Protein AF-A0A0D0VFS8-F1 (afdb_monomer_lite)

Sequence (75 aa):
MVKFALFFFTFIAFATFVSQAAEAPAPGAISSGDEYLSNAERLRRGLPLKKPKRYYDPTRPRPNNTPVPSPVKKV

pLDDT: mean 76.87, std 11.01, range [56.12, 92.25]

Radius of gyration: 27.38 Å; chains: 1; bounding box: 69×44×59 Å

Structure (mmCIF, N/CA/C/O backbone):
data_AF-A0A0D0VFS8-F1
#
_entry.id   AF-A0A0D0VFS8-F1
#
loop_
_atom_site.group_PDB
_atom_site.id
_atom_site.type_symbol
_atom_site.label_atom_id
_atom_site.label_alt_id
_atom_site.label_comp_id
_atom_site.label_asym_id
_atom_site.label_entity_id
_atom_site.label_seq_id
_atom_site.pdbx_PDB_ins_code
_atom_site.Cartn_x
_atom_site.Cartn_y
_atom_site.Cartn_z
_atom_site.occupancy
_atom_site.B_iso_or_equiv
_atom_site.auth_seq_id
_atom_site.auth_comp_id
_atom_site.auth_asym_id
_atom_site.auth_atom_id
_atom_site.pdbx_PDB_model_num
ATOM 1 N N . MET A 1 1 ? -36.540 16.533 32.177 1.00 63.38 1 MET A N 1
ATOM 2 C CA . MET A 1 1 ? -35.059 16.492 32.229 1.00 63.38 1 MET A CA 1
ATOM 3 C C . MET A 1 1 ? -34.479 15.107 31.928 1.00 63.38 1 MET A C 1
ATOM 5 O O . MET A 1 1 ? -33.597 15.023 31.089 1.00 63.38 1 MET A O 1
ATOM 9 N N . VAL A 1 2 ? -35.012 14.016 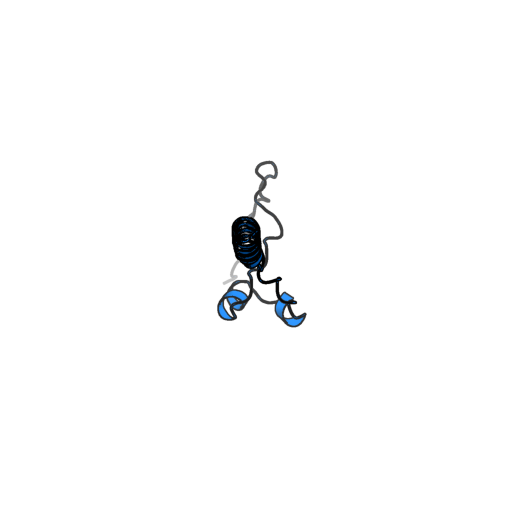32.492 1.00 74.69 2 VAL A N 1
ATOM 10 C CA . VAL A 1 2 ? -34.481 12.641 32.308 1.00 74.69 2 VAL A CA 1
ATOM 11 C C . VAL A 1 2 ? -34.404 12.168 30.841 1.00 74.69 2 VAL A C 1
ATOM 13 O O . VAL A 1 2 ? -33.422 11.555 30.440 1.00 74.69 2 VAL A O 1
ATOM 16 N N . LYS A 1 3 ? -35.391 12.515 30.001 1.00 77.69 3 LYS A N 1
ATOM 17 C CA . LYS A 1 3 ? -35.405 12.154 28.566 1.00 77.69 3 LYS A CA 1
ATOM 18 C C . LYS A 1 3 ? -34.243 12.771 27.771 1.00 77.69 3 LYS A C 1
ATOM 20 O O . LYS A 1 3 ? -33.726 12.143 26.857 1.00 77.69 3 LYS A O 1
ATOM 25 N N . PHE A 1 4 ? -33.817 13.978 28.148 1.00 80.69 4 PHE A N 1
ATOM 26 C CA . PHE A 1 4 ? -32.699 14.675 27.506 1.00 80.69 4 PHE A CA 1
ATOM 27 C C . PHE A 1 4 ? -31.354 14.045 27.887 1.00 80.69 4 PHE A C 1
ATOM 29 O O . PHE A 1 4 ? -30.477 13.904 27.042 1.00 80.69 4 PHE A O 1
ATOM 36 N N . ALA A 1 5 ? -31.225 13.602 29.141 1.00 82.94 5 ALA A N 1
ATOM 37 C CA . ALA A 1 5 ? -30.045 12.885 29.615 1.00 82.94 5 ALA A CA 1
ATOM 38 C C . ALA A 1 5 ? -29.881 11.531 28.904 1.00 82.94 5 ALA A C 1
ATOM 40 O O . ALA A 1 5 ? -28.783 11.208 28.463 1.00 82.94 5 ALA A O 1
ATOM 41 N N . LEU A 1 6 ? -30.976 10.784 28.720 1.00 85.44 6 LEU A N 1
ATOM 42 C CA . LEU A 1 6 ? -30.982 9.528 27.959 1.00 85.44 6 LEU A CA 1
ATOM 43 C C . LEU A 1 6 ? -30.526 9.729 26.509 1.00 85.44 6 LEU A C 1
ATOM 45 O O . LEU A 1 6 ? -29.671 8.987 26.035 1.00 85.44 6 LEU A O 1
ATOM 49 N N . PHE A 1 7 ? -31.037 10.763 25.834 1.00 86.56 7 PHE A N 1
ATOM 50 C CA . PHE A 1 7 ? -30.626 11.088 24.468 1.00 86.56 7 PHE A CA 1
ATOM 51 C C . PHE A 1 7 ? -29.122 11.385 24.378 1.00 86.56 7 PHE A C 1
ATOM 53 O O . PHE A 1 7 ? -28.421 10.775 23.570 1.00 86.56 7 PHE A O 1
ATOM 60 N N . PHE A 1 8 ? -28.603 12.246 25.259 1.00 87.50 8 PHE A N 1
ATOM 61 C CA . PHE A 1 8 ? -27.171 12.557 25.308 1.00 87.50 8 PHE A CA 1
ATOM 62 C C . PHE A 1 8 ? -26.310 11.319 25.573 1.00 87.50 8 PHE A C 1
ATOM 64 O O . PHE A 1 8 ? -25.287 11.137 24.918 1.00 87.50 8 PHE A O 1
ATOM 71 N N . PHE A 1 9 ? -26.742 10.439 26.477 1.00 87.56 9 PHE A N 1
ATOM 72 C CA . PHE A 1 9 ? -26.011 9.213 26.790 1.00 87.56 9 PHE A CA 1
ATOM 73 C C . PHE A 1 9 ? -25.937 8.271 25.582 1.00 87.56 9 PHE A C 1
ATOM 75 O O . PHE A 1 9 ? -24.869 7.751 25.264 1.00 87.56 9 PHE A O 1
ATOM 82 N N . THR A 1 10 ? -27.049 8.106 24.856 1.00 85.62 10 THR A N 1
ATOM 83 C CA . THR A 1 10 ? -27.080 7.290 23.631 1.00 85.62 10 THR A CA 1
ATOM 84 C C . THR A 1 10 ? -26.251 7.896 22.499 1.00 85.62 10 THR A C 1
ATOM 86 O O . THR A 1 10 ? -25.565 7.167 21.787 1.00 85.62 10 THR A O 1
ATOM 89 N N . PHE A 1 11 ? -26.251 9.224 22.365 1.00 87.56 11 PHE A N 1
ATOM 90 C CA . PHE A 1 11 ? -25.465 9.932 21.358 1.00 87.56 11 PHE A CA 1
ATOM 91 C C . PHE A 1 11 ? -23.958 9.786 21.606 1.00 87.56 11 PHE A C 1
ATOM 93 O O . PHE A 1 11 ? -23.206 9.466 20.686 1.00 87.56 11 PHE A O 1
ATOM 100 N N . ILE A 1 12 ? -23.522 9.948 22.859 1.00 86.56 12 ILE A N 1
ATOM 101 C CA . ILE A 1 12 ? -22.116 9.777 23.248 1.00 86.56 12 ILE A CA 1
ATOM 102 C C 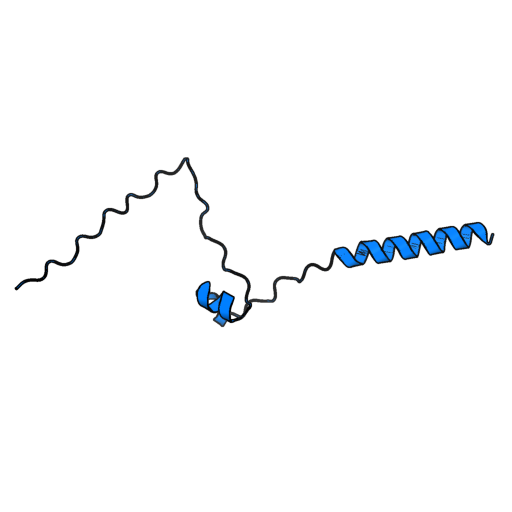. ILE A 1 12 ? -21.677 8.320 23.052 1.00 86.56 12 ILE A C 1
ATOM 104 O O . ILE A 1 12 ? -20.617 8.084 22.476 1.00 86.56 12 ILE A O 1
ATOM 108 N N . ALA A 1 13 ? -22.497 7.347 23.462 1.00 85.31 13 ALA A N 1
ATOM 109 C CA . ALA A 1 13 ? -22.193 5.925 23.281 1.00 85.31 13 ALA A CA 1
ATOM 110 C C . ALA A 1 13 ? -22.068 5.526 21.798 1.00 85.31 13 ALA A C 1
ATOM 112 O O . ALA A 1 13 ? -21.220 4.713 21.437 1.00 85.31 13 ALA A O 1
ATOM 113 N N . PHE A 1 14 ? -22.882 6.117 20.921 1.00 83.62 14 PHE A N 1
ATOM 114 C CA . PHE A 1 14 ? -22.774 5.888 19.482 1.00 83.62 14 PHE A CA 1
ATOM 115 C C . PHE A 1 14 ? -21.505 6.523 18.888 1.00 83.62 14 PHE A C 1
ATOM 117 O O . PHE A 1 14 ? -20.800 5.890 18.102 1.00 83.62 14 PHE A O 1
ATOM 124 N N . ALA A 1 15 ? -21.163 7.748 19.298 1.00 80.38 15 ALA A N 1
ATOM 125 C CA . ALA A 1 15 ? -19.974 8.452 18.815 1.00 80.38 15 ALA A CA 1
ATOM 126 C C . ALA A 1 15 ? -18.656 7.749 19.200 1.00 80.38 15 ALA A C 1
ATOM 128 O O . ALA A 1 15 ? -17.714 7.704 18.398 1.00 80.38 15 ALA A O 1
ATOM 129 N N . THR A 1 16 ? -18.587 7.160 20.398 1.00 77.81 16 THR A N 1
ATOM 130 C CA . THR A 1 16 ? -17.412 6.388 20.832 1.00 77.81 16 THR A CA 1
ATOM 131 C C . THR A 1 16 ? -17.281 5.071 20.075 1.00 77.81 16 THR A C 1
ATOM 133 O O . THR A 1 16 ? -16.163 4.676 19.752 1.00 77.81 16 THR A O 1
ATOM 136 N N . PHE A 1 17 ? -18.396 4.425 19.721 1.00 75.00 17 PHE A N 1
ATOM 137 C CA . PHE A 1 17 ? -18.385 3.205 18.912 1.00 75.00 17 PHE A CA 1
ATOM 138 C C . PHE A 1 17 ? -17.864 3.455 17.488 1.00 75.00 17 PHE A C 1
ATOM 140 O O . PHE A 1 17 ? -17.027 2.701 16.995 1.00 75.00 17 PHE A O 1
ATOM 147 N N . VAL A 1 18 ? -18.284 4.549 16.842 1.00 69.75 18 VAL A N 1
ATOM 148 C CA . VAL A 1 18 ? -17.819 4.903 15.485 1.00 69.75 18 VAL A CA 1
ATOM 149 C C . VAL A 1 18 ? -16.323 5.246 15.459 1.00 69.75 18 VAL A C 1
ATOM 151 O O . VAL A 1 18 ? -15.630 4.913 14.498 1.00 69.75 18 VAL A O 1
ATOM 154 N N . SER A 1 19 ? -15.797 5.858 16.523 1.00 63.19 19 SER A N 1
ATOM 155 C CA . SER A 1 19 ? -14.381 6.255 16.587 1.00 63.19 19 SER A CA 1
ATOM 156 C C . SER A 1 19 ? -13.405 5.074 16.683 1.00 63.19 19 SER A C 1
ATOM 158 O O . SER A 1 19 ? -12.245 5.227 16.311 1.00 63.19 19 SER A O 1
ATOM 160 N N . GLN A 1 20 ? -13.850 3.885 17.113 1.00 60.25 20 GLN A N 1
ATOM 161 C CA . GLN A 1 20 ? -12.974 2.706 17.214 1.00 60.25 20 GLN A CA 1
ATOM 162 C C . GLN A 1 20 ? -12.672 2.030 15.865 1.00 60.25 20 GLN A C 1
ATOM 164 O O . GLN A 1 20 ? -11.759 1.215 15.778 1.00 60.25 20 GLN A O 1
ATOM 169 N N . ALA A 1 21 ? -13.383 2.376 14.787 1.00 57.56 21 ALA A N 1
ATOM 170 C CA . ALA A 1 21 ? -13.136 1.799 13.461 1.00 57.56 21 ALA A CA 1
ATOM 171 C C . ALA A 1 21 ? -11.972 2.465 12.694 1.00 57.56 21 ALA A C 1
ATOM 173 O O . ALA A 1 21 ? -11.615 2.010 11.608 1.00 57.56 21 ALA A O 1
ATOM 174 N N . ALA A 1 22 ? -11.390 3.545 13.231 1.00 57.19 22 ALA A N 1
ATOM 175 C CA . ALA A 1 22 ? -10.349 4.330 12.562 1.00 57.19 22 ALA A CA 1
ATOM 176 C C . ALA A 1 22 ? -8.918 3.985 13.007 1.00 57.19 22 ALA A C 1
ATOM 178 O O . ALA A 1 22 ? -7.963 4.588 12.513 1.00 57.19 22 ALA A O 1
ATOM 179 N N . GLU A 1 23 ? -8.742 3.014 13.904 1.00 56.12 23 GLU A N 1
ATOM 180 C CA . GLU A 1 23 ? -7.417 2.564 14.327 1.00 56.12 23 GLU A CA 1
ATOM 181 C C . GLU A 1 23 ? -6.857 1.571 13.298 1.00 56.12 23 GLU A C 1
ATOM 183 O O . GLU A 1 23 ? -6.752 0.364 13.509 1.00 56.12 23 GLU A O 1
ATOM 188 N N . ALA A 1 24 ? -6.540 2.090 12.110 1.00 59.19 24 ALA A N 1
ATOM 189 C CA . ALA A 1 24 ? -5.725 1.359 11.157 1.00 59.19 24 ALA A CA 1
ATOM 190 C C . ALA A 1 24 ? -4.333 1.170 11.784 1.00 59.19 24 ALA A C 1
ATOM 192 O O . ALA A 1 24 ? -3.744 2.159 12.232 1.00 59.19 24 ALA A O 1
ATOM 193 N N . PRO A 1 25 ? -3.776 -0.055 11.813 1.00 57.97 25 PRO A N 1
ATOM 194 C CA . PRO A 1 25 ? -2.430 -0.262 12.316 1.00 57.97 25 PRO A CA 1
ATOM 195 C C . PRO A 1 25 ? -1.473 0.598 11.489 1.00 57.97 25 PRO A C 1
ATOM 197 O O . PRO A 1 25 ? -1.318 0.400 10.280 1.00 57.97 25 PRO A O 1
ATOM 200 N N . ALA A 1 26 ? -0.871 1.596 12.140 1.00 60.94 26 ALA A N 1
ATOM 201 C CA . ALA A 1 26 ? 0.157 2.417 11.527 1.00 60.94 26 ALA A CA 1
ATOM 202 C C . ALA A 1 26 ? 1.254 1.483 10.989 1.00 60.94 26 ALA A C 1
ATOM 204 O O . ALA A 1 26 ? 1.604 0.511 11.668 1.00 60.94 26 ALA A O 1
ATOM 205 N N . PRO A 1 27 ? 1.787 1.721 9.776 1.00 60.41 27 PRO A N 1
ATOM 206 C CA . PRO A 1 27 ? 2.843 0.882 9.236 1.00 60.41 27 PRO A CA 1
ATOM 207 C C . PRO A 1 27 ? 4.022 0.930 10.208 1.00 60.41 27 PRO A C 1
ATOM 209 O O . PRO A 1 27 ? 4.661 1.970 10.361 1.00 60.41 27 PRO A O 1
ATOM 212 N N . GLY A 1 28 ? 4.259 -0.187 10.902 1.00 60.84 28 GLY A N 1
ATOM 213 C CA . GLY A 1 28 ? 5.350 -0.317 11.858 1.00 60.84 28 GLY A CA 1
ATOM 214 C C . GLY A 1 28 ? 6.655 0.116 11.204 1.00 60.84 28 GLY A C 1
ATOM 215 O O . GLY A 1 28 ? 6.901 -0.209 10.039 1.00 60.84 28 GLY A O 1
ATOM 216 N N . ALA A 1 29 ? 7.455 0.893 11.936 1.00 62.47 29 ALA A N 1
ATOM 217 C CA . ALA A 1 29 ? 8.741 1.379 11.466 1.00 62.47 29 ALA A CA 1
ATOM 218 C C . ALA A 1 29 ? 9.574 0.188 10.967 1.00 62.47 29 ALA A C 1
ATOM 220 O O . ALA A 1 29 ? 9.962 -0.686 11.740 1.00 62.47 29 ALA A O 1
ATOM 221 N N . ILE A 1 30 ? 9.787 0.125 9.653 1.00 62.91 30 ILE A N 1
ATOM 222 C CA . ILE A 1 30 ? 10.582 -0.925 9.024 1.00 62.91 30 ILE A CA 1
ATOM 223 C C . ILE A 1 30 ? 12.027 -0.663 9.453 1.00 62.91 30 ILE A C 1
ATOM 225 O O . ILE A 1 30 ? 12.577 0.395 9.148 1.00 62.91 30 ILE A O 1
ATOM 229 N N . SER A 1 31 ? 12.619 -1.599 10.195 1.00 68.06 31 SER A N 1
ATOM 230 C CA . SER A 1 31 ? 14.030 -1.535 10.581 1.00 68.06 31 SER A CA 1
ATOM 231 C C . SER A 1 31 ? 14.904 -1.433 9.328 1.00 68.06 31 SER A C 1
ATOM 233 O O . SER A 1 31 ? 14.593 -2.041 8.302 1.00 68.06 31 SER A O 1
ATOM 235 N N . SER A 1 32 ? 16.017 -0.699 9.394 1.00 68.00 32 SER A N 1
ATOM 236 C CA . SER A 1 32 ? 16.942 -0.502 8.264 1.00 68.00 32 SER A CA 1
ATOM 237 C C . SER A 1 32 ? 17.466 -1.817 7.665 1.00 68.00 32 SER A C 1
ATOM 239 O O . SER A 1 32 ? 17.801 -1.871 6.483 1.00 68.00 32 SER A O 1
ATOM 241 N N . GLY A 1 33 ? 17.479 -2.904 8.443 1.00 70.44 33 GLY A N 1
ATOM 242 C CA . GLY A 1 33 ? 17.812 -4.246 7.954 1.00 70.44 33 GLY A CA 1
ATOM 243 C C . GLY A 1 33 ? 16.721 -4.902 7.096 1.00 70.44 33 GLY A C 1
ATOM 244 O O . GLY A 1 33 ? 17.030 -5.703 6.214 1.00 70.44 33 GLY A O 1
ATOM 245 N N . ASP A 1 34 ? 15.451 -4.548 7.296 1.00 71.50 34 ASP A N 1
ATOM 246 C CA . ASP A 1 34 ? 14.317 -5.169 6.601 1.00 71.50 34 ASP A CA 1
ATOM 247 C C . ASP A 1 34 ? 14.072 -4.576 5.202 1.00 71.50 34 ASP A C 1
ATOM 249 O O . ASP A 1 34 ? 13.314 -5.136 4.401 1.00 71.50 34 ASP A O 1
ATOM 253 N N . GLU A 1 35 ? 14.710 -3.450 4.872 1.00 74.19 35 GLU A N 1
ATOM 254 C CA . GLU A 1 35 ? 14.557 -2.754 3.586 1.00 74.19 35 GLU A CA 1
ATOM 255 C C . GLU A 1 35 ? 15.140 -3.543 2.395 1.00 74.19 35 GLU A C 1
ATOM 257 O O . GLU A 1 35 ? 14.650 -3.440 1.256 1.00 74.19 35 GLU A O 1
ATOM 262 N N . TYR A 1 36 ? 16.139 -4.383 2.684 1.00 83.00 36 TYR A N 1
ATOM 263 C CA . TYR A 1 36 ? 16.840 -5.236 1.721 1.00 83.00 36 TYR A CA 1
ATOM 264 C C . TYR A 1 36 ? 16.182 -6.604 1.510 1.00 83.00 36 TYR A C 1
ATOM 266 O O . TYR A 1 36 ? 16.576 -7.329 0.598 1.00 83.00 36 TYR A O 1
ATOM 274 N N . LEU A 1 3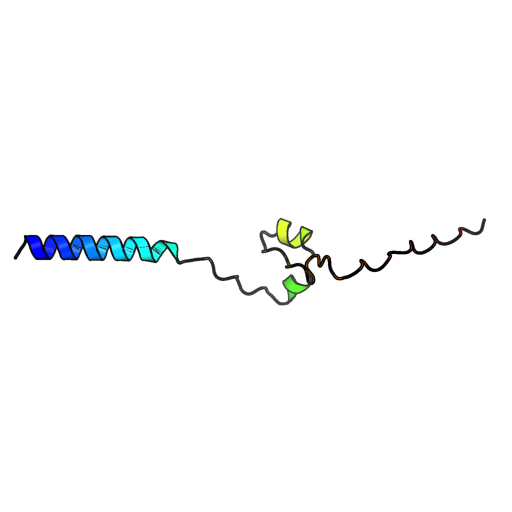7 ? 15.169 -6.959 2.305 1.00 85.88 37 LEU A N 1
ATOM 275 C CA . LEU A 1 37 ? 14.492 -8.249 2.182 1.00 85.88 37 LEU A CA 1
ATOM 276 C C . LEU A 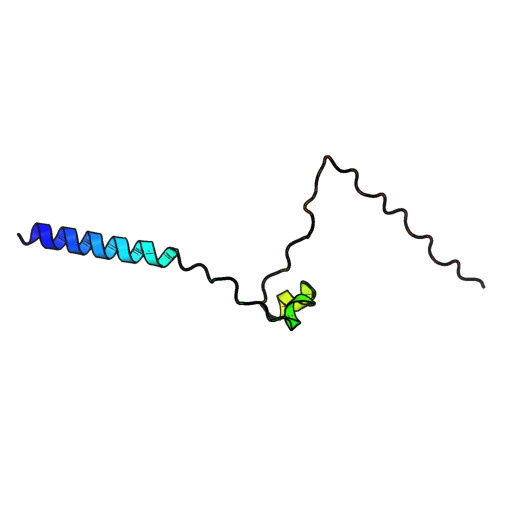1 37 ? 13.662 -8.341 0.903 1.00 85.88 37 LEU A C 1
ATOM 278 O O . LEU A 1 37 ? 12.956 -7.403 0.506 1.00 85.88 37 LEU A O 1
ATOM 282 N N . SER A 1 38 ? 13.677 -9.527 0.302 1.00 90.50 38 SER A N 1
ATOM 283 C CA . SER A 1 38 ? 12.778 -9.868 -0.797 1.00 90.50 38 SER A CA 1
ATOM 284 C C . SER A 1 38 ? 11.326 -9.989 -0.313 1.00 90.50 38 SER A C 1
ATOM 286 O O . SER A 1 38 ? 11.053 -10.279 0.852 1.00 90.50 38 SER A O 1
ATOM 288 N N . ASN A 1 39 ? 10.353 -9.831 -1.217 1.00 90.38 39 ASN A N 1
ATOM 289 C CA . ASN A 1 39 ? 8.935 -9.998 -0.869 1.00 90.38 39 ASN A CA 1
ATOM 290 C C . ASN A 1 39 ? 8.609 -11.403 -0.338 1.00 90.38 39 ASN A C 1
ATOM 292 O O . ASN A 1 39 ? 7.754 -11.539 0.533 1.00 90.38 39 ASN A O 1
ATOM 296 N N . ALA A 1 40 ? 9.312 -12.433 -0.818 1.00 92.25 40 ALA A N 1
ATOM 297 C CA . ALA A 1 40 ? 9.155 -13.797 -0.324 1.00 92.25 40 ALA A CA 1
ATOM 298 C C . ALA A 1 40 ? 9.588 -13.925 1.147 1.00 92.25 40 ALA A C 1
ATOM 300 O O . ALA A 1 40 ? 8.881 -14.526 1.953 1.00 92.25 40 ALA A O 1
ATOM 301 N N . GLU A 1 41 ? 10.719 -13.325 1.520 1.00 91.88 41 GLU A N 1
ATOM 302 C CA . GLU A 1 41 ? 11.193 -13.309 2.910 1.00 91.88 41 GLU A CA 1
ATOM 303 C C . GLU A 1 41 ? 10.290 -12.464 3.808 1.00 91.88 41 GLU A C 1
ATOM 305 O O . GLU A 1 41 ? 10.011 -12.860 4.939 1.00 91.88 41 GLU A O 1
ATOM 310 N N . ARG A 1 42 ? 9.784 -11.335 3.300 1.00 90.88 42 ARG A N 1
ATOM 311 C CA . ARG A 1 42 ? 8.846 -10.475 4.034 1.00 90.88 42 ARG A CA 1
ATOM 312 C C . ARG A 1 42 ? 7.542 -11.210 4.348 1.00 90.88 42 ARG A C 1
ATOM 314 O O . ARG A 1 42 ? 7.107 -11.169 5.494 1.00 90.88 42 ARG A O 1
ATOM 321 N N . LEU A 1 43 ? 6.995 -11.971 3.394 1.00 91.31 43 LEU A N 1
ATOM 322 C CA . LEU A 1 43 ? 5.822 -12.829 3.618 1.00 91.31 43 LEU A CA 1
ATOM 323 C C . LEU A 1 43 ? 6.061 -13.866 4.716 1.00 91.31 43 LEU A C 1
ATOM 325 O O . LEU A 1 43 ? 5.228 -14.017 5.604 1.00 91.31 43 LEU A O 1
ATOM 329 N N . ARG A 1 44 ? 7.216 -14.543 4.696 1.00 92.12 44 ARG A N 1
ATOM 330 C CA . ARG A 1 44 ? 7.576 -15.535 5.726 1.00 92.12 44 ARG A CA 1
ATOM 331 C C . ARG A 1 44 ? 7.666 -14.930 7.128 1.00 92.12 44 ARG A C 1
ATOM 333 O O . ARG A 1 44 ? 7.425 -15.633 8.101 1.00 92.12 44 ARG A O 1
ATOM 340 N N . ARG A 1 45 ? 8.018 -13.646 7.228 1.00 90.12 45 ARG A N 1
ATOM 341 C CA . ARG A 1 45 ? 8.150 -12.906 8.493 1.00 90.12 45 ARG A CA 1
ATOM 342 C C . ARG A 1 45 ? 6.871 -12.175 8.918 1.00 90.12 45 ARG A C 1
ATOM 344 O O . ARG A 1 45 ? 6.894 -11.496 9.936 1.00 90.12 45 ARG A O 1
ATOM 351 N N . GLY A 1 46 ? 5.784 -12.257 8.145 1.00 88.94 46 GLY A N 1
ATOM 352 C CA . GLY A 1 46 ? 4.567 -11.477 8.403 1.00 88.94 46 GLY A CA 1
ATOM 353 C C . GLY A 1 46 ? 4.748 -9.964 8.207 1.00 88.94 46 GLY A C 1
ATOM 354 O O . GLY A 1 46 ? 3.961 -9.175 8.721 1.00 88.94 46 GLY A O 1
ATOM 355 N N . LEU A 1 47 ? 5.787 -9.549 7.475 1.00 88.00 47 LEU A N 1
ATOM 356 C CA . LEU A 1 47 ? 6.070 -8.149 7.168 1.00 88.00 47 LEU A CA 1
ATOM 357 C C . LEU A 1 47 ? 5.258 -7.683 5.948 1.00 88.00 47 LEU A C 1
ATOM 359 O O . LEU A 1 47 ? 5.014 -8.465 5.023 1.00 88.00 47 LEU A O 1
ATOM 363 N N . PRO A 1 48 ? 4.904 -6.387 5.872 1.00 86.69 48 PRO A N 1
ATOM 364 C CA . PRO A 1 48 ? 4.190 -5.840 4.725 1.00 86.69 48 PRO A CA 1
ATOM 365 C C . PRO A 1 48 ? 5.027 -5.951 3.447 1.00 86.69 48 PRO A C 1
ATOM 367 O O . PRO A 1 48 ? 6.242 -5.742 3.468 1.00 86.69 48 PRO A O 1
ATOM 370 N N . LEU A 1 49 ? 4.381 -6.240 2.316 1.00 88.75 49 LEU A N 1
ATOM 371 C CA . LEU A 1 49 ? 5.040 -6.362 1.013 1.00 88.75 49 LEU A CA 1
ATOM 372 C C . LEU A 1 49 ? 5.659 -5.037 0.546 1.00 88.75 49 LEU A C 1
ATOM 374 O O . LEU A 1 49 ? 5.117 -3.953 0.771 1.00 88.75 49 LEU A O 1
ATOM 378 N N . LYS A 1 50 ? 6.782 -5.129 -0.172 1.00 89.19 50 LYS A N 1
ATOM 379 C CA . LYS A 1 50 ? 7.396 -3.985 -0.849 1.00 89.19 50 LYS A CA 1
ATOM 380 C C . LYS A 1 50 ? 6.565 -3.615 -2.075 1.00 89.19 50 LYS A C 1
ATOM 382 O O . LYS A 1 50 ? 6.242 -4.474 -2.900 1.00 89.19 50 LYS A O 1
ATOM 387 N N . LYS A 1 51 ? 6.244 -2.326 -2.199 1.00 87.88 51 LYS A N 1
ATOM 388 C CA . LYS A 1 51 ? 5.480 -1.792 -3.332 1.00 87.88 51 LYS A CA 1
ATOM 389 C C . LYS A 1 51 ? 6.302 -1.863 -4.626 1.00 87.88 51 LYS A C 1
ATOM 391 O O . LYS A 1 51 ? 7.516 -1.642 -4.591 1.00 87.88 51 LYS A O 1
ATOM 396 N N . PRO A 1 52 ? 5.664 -2.137 -5.775 1.00 87.00 52 PRO A N 1
ATOM 397 C CA . PRO A 1 52 ? 6.342 -2.072 -7.062 1.00 87.00 52 PRO A CA 1
ATOM 398 C C . PRO A 1 52 ? 6.795 -0.634 -7.354 1.00 87.00 52 PRO A C 1
ATOM 400 O O . PRO A 1 52 ? 6.063 0.322 -7.112 1.00 87.00 52 PRO A O 1
ATOM 403 N N . LYS A 1 53 ? 8.007 -0.472 -7.907 1.00 85.69 53 LYS A N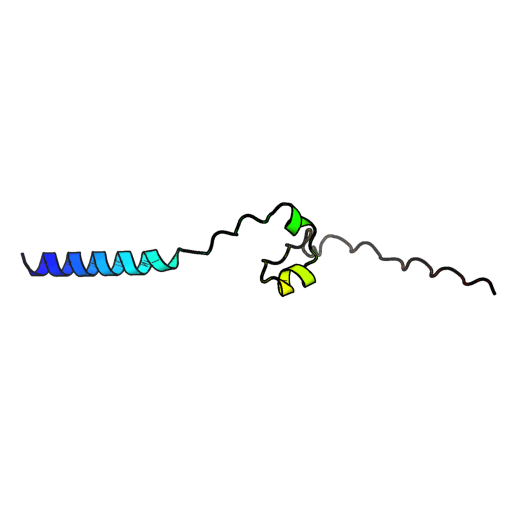 1
ATOM 404 C CA . LYS A 1 53 ? 8.559 0.850 -8.273 1.00 85.69 53 LYS A CA 1
ATOM 405 C C . LYS A 1 53 ? 7.807 1.496 -9.441 1.00 85.69 53 LYS A C 1
ATOM 407 O O . LYS A 1 53 ? 7.822 2.714 -9.589 1.00 85.69 53 LYS A O 1
ATOM 412 N N . ARG A 1 54 ? 7.214 0.681 -10.313 1.00 82.81 54 ARG A N 1
ATOM 413 C CA . ARG A 1 54 ? 6.481 1.122 -11.500 1.00 82.81 54 ARG A CA 1
ATOM 414 C C . ARG A 1 54 ? 5.243 0.259 -11.665 1.00 82.81 54 ARG A C 1
ATOM 416 O O . ARG A 1 54 ? 5.340 -0.964 -11.598 1.00 82.81 54 ARG A O 1
ATOM 423 N N . TYR A 1 55 ? 4.115 0.914 -11.892 1.00 86.44 55 TYR A N 1
ATOM 424 C CA . TYR A 1 55 ? 2.906 0.259 -12.367 1.00 86.44 55 TYR A CA 1
ATOM 425 C C . TYR A 1 55 ? 2.976 0.100 -13.883 1.00 86.44 55 TYR A C 1
ATOM 427 O O . TYR A 1 55 ? 3.784 0.751 -14.552 1.00 86.44 55 TYR A O 1
ATOM 435 N N . TYR A 1 56 ? 2.157 -0.807 -14.407 1.00 85.12 56 TYR A N 1
ATOM 436 C CA . TYR A 1 56 ? 2.005 -0.953 -15.844 1.00 85.12 56 TYR A CA 1
ATOM 437 C C . TYR A 1 56 ? 1.452 0.348 -16.434 1.00 85.12 56 TYR A C 1
ATOM 439 O O . TYR A 1 56 ? 0.484 0.903 -15.919 1.00 85.12 56 TYR A O 1
ATOM 447 N N . ASP A 1 57 ? 2.090 0.822 -17.497 1.00 86.50 57 ASP A N 1
ATOM 448 C CA . ASP A 1 57 ? 1.714 2.030 -18.219 1.00 86.50 57 ASP A CA 1
ATOM 449 C C . ASP A 1 57 ? 1.530 1.643 -19.694 1.00 86.50 57 ASP A C 1
ATOM 451 O O . ASP A 1 57 ? 2.521 1.285 -20.339 1.00 86.50 57 ASP A O 1
ATOM 455 N N . PRO A 1 58 ? 0.297 1.674 -20.234 1.00 82.88 58 PRO A N 1
ATOM 456 C CA . PRO A 1 58 ? 0.025 1.260 -21.609 1.00 82.88 58 PRO A CA 1
ATOM 457 C C . PRO A 1 58 ? 0.630 2.215 -22.645 1.00 82.88 58 PRO A C 1
ATOM 459 O O . PRO A 1 58 ? 0.796 1.834 -23.801 1.00 82.88 58 PRO A O 1
ATOM 462 N N . THR A 1 59 ? 0.978 3.443 -22.248 1.00 88.62 59 THR A N 1
ATOM 463 C CA . THR A 1 59 ? 1.597 4.437 -23.139 1.00 88.62 59 THR A CA 1
ATOM 464 C C . THR A 1 59 ? 3.100 4.232 -23.289 1.00 88.62 59 THR A C 1
ATOM 466 O O . THR A 1 59 ? 3.710 4.747 -24.228 1.00 88.62 59 THR A O 1
ATOM 469 N N . ARG A 1 60 ? 3.716 3.456 -22.388 1.00 81.19 60 ARG A N 1
ATOM 470 C CA . ARG A 1 60 ? 5.141 3.141 -22.444 1.00 81.19 60 ARG A CA 1
ATOM 471 C C . ARG A 1 60 ? 5.344 1.791 -23.120 1.00 81.19 60 ARG A C 1
ATOM 473 O O . ARG A 1 60 ? 4.983 0.768 -22.534 1.00 81.19 60 ARG A O 1
ATOM 480 N N . PRO A 1 61 ? 5.976 1.745 -24.307 1.00 73.62 61 PRO A N 1
ATOM 481 C CA . PRO A 1 61 ? 6.364 0.475 -24.890 1.00 73.62 61 PRO A CA 1
ATOM 48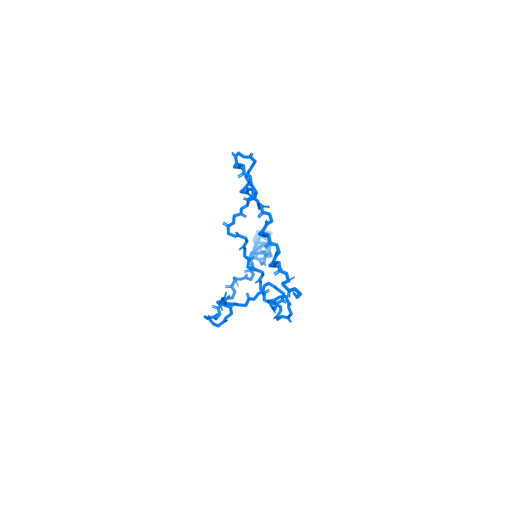2 C C . PRO A 1 61 ? 7.275 -0.257 -23.901 1.00 73.62 61 PRO A C 1
ATOM 484 O O . PRO A 1 61 ? 8.237 0.307 -23.370 1.00 73.62 61 PRO A O 1
ATOM 487 N N . ARG A 1 62 ? 6.928 -1.516 -23.607 1.00 71.38 62 ARG A N 1
ATOM 488 C CA . ARG A 1 62 ? 7.740 -2.389 -22.757 1.00 71.38 62 ARG A CA 1
ATOM 489 C C . ARG A 1 62 ? 9.149 -2.414 -23.358 1.00 71.38 62 ARG A C 1
ATOM 491 O O . ARG A 1 62 ? 9.255 -2.663 -24.559 1.00 71.38 62 ARG A O 1
ATOM 498 N N . PRO A 1 63 ? 10.221 -2.163 -22.583 1.00 71.94 63 PRO A N 1
ATOM 499 C CA . PRO A 1 63 ? 11.563 -2.354 -23.108 1.00 71.94 63 PRO A CA 1
ATOM 500 C C . PRO A 1 63 ? 11.641 -3.792 -23.620 1.00 71.94 63 PRO A C 1
ATOM 502 O O . PRO A 1 63 ? 11.321 -4.728 -22.881 1.00 71.94 63 PRO A O 1
ATOM 505 N N . ASN A 1 64 ? 11.960 -3.948 -24.907 1.00 65.12 64 ASN A N 1
ATOM 506 C CA . ASN A 1 64 ? 12.154 -5.255 -25.510 1.00 65.12 64 ASN A CA 1
ATOM 507 C C . ASN A 1 64 ? 13.247 -5.950 -24.701 1.00 65.12 64 ASN A C 1
ATOM 509 O O . ASN A 1 64 ? 14.418 -5.590 -24.788 1.00 65.12 64 ASN A O 1
ATOM 513 N N . ASN A 1 65 ? 12.854 -6.936 -23.897 1.00 63.41 65 ASN A N 1
ATOM 514 C CA . ASN A 1 65 ? 13.783 -7.905 -23.346 1.00 63.41 65 ASN A CA 1
ATOM 515 C C . ASN A 1 65 ? 14.222 -8.772 -24.526 1.00 63.41 65 ASN A C 1
ATOM 517 O O . ASN A 1 65 ? 13.719 -9.879 -24.702 1.00 63.41 65 ASN A O 1
ATOM 521 N N . THR A 1 66 ? 15.110 -8.254 -25.377 1.00 66.75 66 THR A N 1
ATOM 522 C CA . THR A 1 66 ? 15.906 -9.110 -26.251 1.00 66.75 66 THR A CA 1
ATOM 523 C C . THR A 1 66 ? 16.579 -10.125 -25.333 1.00 66.75 66 THR A C 1
ATOM 525 O O . THR A 1 66 ? 17.299 -9.700 -24.421 1.00 66.75 66 THR A O 1
ATOM 528 N N . PRO A 1 67 ? 16.306 -11.432 -25.483 1.00 67.81 67 PRO A N 1
ATOM 529 C CA . PRO A 1 67 ? 16.976 -12.442 -24.684 1.00 67.81 67 PRO A CA 1
ATOM 530 C C . PRO A 1 67 ? 18.478 -12.234 -24.848 1.00 67.81 67 PRO A C 1
ATOM 532 O O . PRO A 1 67 ? 18.973 -12.187 -25.975 1.00 67.81 67 PRO A O 1
ATOM 535 N N . VAL A 1 68 ? 19.196 -12.049 -23.738 1.00 66.31 68 VAL A N 1
ATOM 536 C CA . VAL A 1 68 ? 20.659 -12.052 -23.773 1.00 66.31 68 VAL A CA 1
ATOM 537 C C . VAL A 1 68 ? 21.057 -13.406 -24.366 1.00 66.31 68 VAL A C 1
ATOM 539 O O . VAL A 1 68 ? 20.594 -14.426 -23.842 1.00 66.31 68 VAL A O 1
ATOM 542 N N . PRO A 1 69 ? 21.825 -13.450 -25.470 1.00 71.62 69 PRO A N 1
ATOM 543 C CA . PRO A 1 69 ? 22.194 -14.713 -26.087 1.00 71.62 69 PRO A CA 1
ATOM 544 C C . PRO A 1 69 ? 22.899 -15.573 -25.041 1.00 71.62 69 PRO A C 1
ATOM 546 O O . PRO A 1 69 ? 23.819 -15.118 -24.359 1.00 71.62 69 PRO A O 1
ATOM 549 N N . SER A 1 70 ? 22.414 -16.803 -24.872 1.00 74.25 70 SER A N 1
ATOM 550 C CA . SER A 1 70 ? 23.016 -17.768 -23.959 1.00 74.25 70 SER A CA 1
ATOM 551 C C . SER A 1 70 ? 24.498 -17.930 -24.314 1.00 74.25 70 SER A C 1
ATOM 553 O O . SER A 1 70 ? 24.820 -17.989 -25.505 1.00 74.25 70 SER A O 1
ATOM 555 N N . PRO A 1 71 ? 25.414 -17.982 -23.331 1.00 74.38 71 PRO A N 1
ATOM 556 C CA . PRO A 1 71 ? 26.832 -18.110 -23.628 1.00 74.38 71 PRO A CA 1
ATOM 557 C C . PRO A 1 71 ? 27.063 -19.391 -24.435 1.00 74.38 71 PRO A C 1
ATOM 559 O O . PRO A 1 71 ? 26.689 -20.484 -24.007 1.00 74.38 71 PRO A O 1
ATOM 562 N N . VAL A 1 72 ? 27.650 -19.241 -25.626 1.00 73.75 72 VAL A N 1
ATOM 563 C CA . VAL A 1 72 ? 27.991 -20.359 -26.510 1.00 73.75 72 VAL A CA 1
ATOM 564 C C . VAL A 1 72 ? 28.993 -21.244 -25.776 1.00 73.75 72 VAL A C 1
ATOM 566 O O . VAL A 1 72 ? 30.132 -20.845 -25.532 1.00 73.75 72 VAL A O 1
ATOM 569 N N . LYS A 1 73 ? 28.558 -22.448 -25.401 1.00 71.06 73 LYS A N 1
ATOM 570 C CA . LYS A 1 73 ? 29.421 -23.469 -24.811 1.00 71.06 73 LYS A CA 1
ATOM 571 C C . LYS A 1 73 ? 30.388 -23.937 -25.899 1.00 71.06 73 LYS A C 1
ATOM 573 O O . LYS A 1 73 ? 29.982 -24.656 -26.807 1.00 71.06 73 LYS A O 1
ATOM 578 N N . LYS A 1 74 ? 31.644 -23.484 -25.847 1.00 64.81 74 LYS A N 1
ATOM 579 C CA . LYS A 1 74 ? 32.710 -24.047 -26.683 1.00 64.81 74 LYS A CA 1
ATOM 580 C C . LYS A 1 74 ? 32.955 -25.484 -26.213 1.00 64.81 74 LYS A C 1
ATOM 582 O O . LYS A 1 74 ? 33.202 -25.691 -25.025 1.00 64.81 74 LYS A O 1
ATOM 587 N N . VAL A 1 75 ? 32.778 -26.431 -27.131 1.00 65.50 75 VAL A N 1
ATOM 588 C CA . VAL A 1 75 ? 33.168 -27.842 -26.992 1.00 65.50 75 VAL A CA 1
ATOM 589 C C . VAL A 1 75 ? 34.631 -27.966 -27.380 1.00 65.50 75 VAL A C 1
ATOM 591 O O . VAL A 1 75 ? 35.017 -27.276 -28.352 1.00 65.50 75 VAL A O 1
#

Secondary structure (DSSP, 8-state):
-HHHHHHHHHHHHHHHHHHGGG---------TTGGG--HHHHHHTTPPPPPPSS---TTSPPP--PPPPPP----

Foldseek 3Di:
DVVVVVVVVVVVVVVVVVVVVPPDPDQPDQPPVNVPDAQVVCVVVVHDGDDDPDDDDPVDDDPPPPPPPDPPPDD

Organism: NCBI:txid1296109